Protein AF-A0A151H500-F1 (afdb_monomer_lite)

Organism: NCBI:txid1130821

Secondary structure (DSSP, 8-state):
-EEETTEEEEEEEEEE-TTT--EEEEEE-TT--S-TT-HHHHHHTTSEEEEEHHHHHHHHTTS-EEE--PPPPEETTEE--

InterPro domains:
  IPR012462 UFSP1/2/DUB, catalytic domain [PF07910] (1-66)

Sequence (81 aa):
MMGVGDYAYTMVGISVDSETGEAAFLIVDPHYAGDDGDIDKILDKNWIGWKKTNFFEKTAGTKFINLALPQICTEGGDLFV

Foldseek 3Di:
DKDQAPADWDWDDKDADPPPRWIKTFIQGPPDPDDPVPVVCCVVVPNTGIDGPVVSCVRNPPHDMDDDDDDFDDDPNDGPD

Structure (mmCIF, N/CA/C/O backbone):
data_AF-A0A151H500-F1
#
_entry.id   AF-A0A151H500-F1
#
loop_
_atom_site.group_PDB
_atom_site.id
_atom_site.type_symbol
_atom_site.label_atom_id
_atom_site.label_alt_id
_atom_site.label_comp_id
_atom_site.label_asym_id
_atom_site.label_entity_id
_atom_site.label_seq_id
_atom_site.pdbx_PDB_ins_code
_atom_site.Cartn_x
_atom_site.Cartn_y
_atom_site.Cartn_z
_atom_site.occupancy
_atom_site.B_iso_or_equiv
_atom_site.auth_seq_id
_atom_site.auth_comp_id
_atom_site.auth_asym_id
_atom_site.auth_atom_id
_atom_site.pdbx_PDB_model_num
AT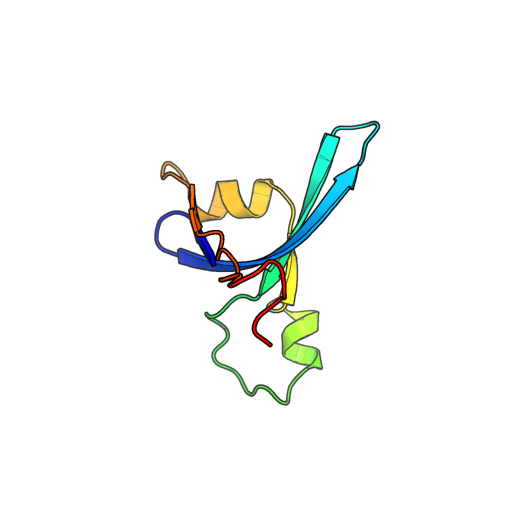OM 1 N N . MET A 1 1 ? -3.792 6.300 -6.227 1.00 93.38 1 MET A N 1
ATOM 2 C CA . MET A 1 1 ? -2.608 6.742 -5.448 1.00 93.38 1 MET A CA 1
ATOM 3 C C . MET A 1 1 ? -3.066 7.182 -4.066 1.00 93.38 1 MET A C 1
ATOM 5 O O . MET A 1 1 ? -4.165 7.714 -3.954 1.00 93.38 1 MET A O 1
ATOM 9 N N . MET A 1 2 ? -2.264 6.950 -3.031 1.00 97.44 2 MET A N 1
ATOM 10 C CA . MET A 1 2 ? -2.576 7.287 -1.643 1.00 97.44 2 MET A CA 1
ATOM 11 C C . MET A 1 2 ? -1.471 8.179 -1.070 1.00 97.44 2 MET A C 1
ATOM 13 O O . MET A 1 2 ? -0.310 7.779 -1.058 1.00 97.44 2 MET A O 1
ATOM 17 N N . GLY A 1 3 ? -1.832 9.368 -0.589 1.00 97.88 3 GLY A N 1
ATOM 18 C CA . GLY A 1 3 ? -0.952 10.207 0.227 1.00 97.88 3 GLY A CA 1
ATOM 19 C C . GLY A 1 3 ? -1.183 9.906 1.704 1.00 97.88 3 GLY A C 1
ATOM 20 O O . GLY A 1 3 ? -2.320 10.002 2.160 1.00 97.88 3 GLY A O 1
ATOM 21 N N . VAL A 1 4 ? -0.132 9.528 2.432 1.00 97.56 4 VAL A N 1
ATOM 22 C CA . VAL A 1 4 ? -0.159 9.112 3.843 1.00 97.56 4 VAL A CA 1
ATOM 23 C C . VAL A 1 4 ? 0.834 9.970 4.622 1.00 97.56 4 VAL A C 1
ATOM 25 O O . VAL A 1 4 ? 2.019 9.645 4.708 1.00 97.56 4 VAL A O 1
ATOM 28 N N . GLY A 1 5 ? 0.367 11.095 5.167 1.00 96.56 5 GLY A N 1
ATOM 29 C CA . GLY A 1 5 ? 1.255 12.077 5.786 1.00 96.56 5 GLY A CA 1
ATOM 30 C C . GLY A 1 5 ? 2.276 12.626 4.785 1.00 96.56 5 GLY A C 1
ATOM 31 O O . GLY A 1 5 ? 1.893 13.281 3.820 1.00 96.56 5 GLY A O 1
ATOM 32 N N . ASP A 1 6 ? 3.559 12.354 5.022 1.00 96.81 6 ASP A N 1
ATOM 33 C CA . ASP A 1 6 ? 4.669 12.815 4.173 1.00 96.81 6 ASP A CA 1
ATOM 34 C C . ASP A 1 6 ? 5.071 11.796 3.086 1.00 96.81 6 ASP A C 1
ATOM 36 O O . ASP A 1 6 ? 5.946 12.075 2.268 1.00 96.81 6 ASP A O 1
ATOM 40 N N . TYR A 1 7 ? 4.435 10.619 3.065 1.00 97.62 7 TYR A N 1
ATOM 41 C CA . TYR A 1 7 ? 4.733 9.531 2.134 1.00 97.62 7 TYR A CA 1
ATOM 42 C C . TYR A 1 7 ? 3.624 9.346 1.102 1.00 97.62 7 TYR A C 1
ATOM 44 O O . TYR A 1 7 ? 2.454 9.650 1.350 1.00 97.62 7 TYR A O 1
ATOM 52 N N . ALA A 1 8 ? 3.977 8.780 -0.050 1.00 97.62 8 ALA A N 1
ATOM 53 C CA . ALA A 1 8 ? 3.014 8.377 -1.063 1.00 97.62 8 ALA A CA 1
ATOM 54 C C . ALA A 1 8 ? 3.165 6.894 -1.410 1.00 97.62 8 ALA A C 1
ATOM 56 O O . ALA A 1 8 ? 4.272 6.378 -1.519 1.00 97.62 8 ALA A O 1
ATOM 57 N N . TYR A 1 9 ? 2.034 6.223 -1.603 1.00 98.06 9 TYR A N 1
ATOM 58 C CA . TYR A 1 9 ? 1.949 4.802 -1.924 1.00 98.06 9 TYR A CA 1
ATOM 59 C C . TYR A 1 9 ? 0.958 4.565 -3.063 1.00 98.06 9 TYR A C 1
ATOM 61 O O . TYR A 1 9 ? 0.040 5.362 -3.301 1.00 98.06 9 TYR A O 1
ATOM 69 N N . THR A 1 10 ? 1.080 3.420 -3.729 1.00 97.94 10 THR A N 1
ATOM 70 C CA . THR A 1 10 ? 0.081 2.962 -4.696 1.00 97.94 10 THR A CA 1
ATOM 71 C C . THR A 1 10 ? -0.689 1.790 -4.106 1.00 97.94 10 THR A C 1
ATOM 73 O O . THR A 1 10 ? -0.142 0.716 -3.893 1.00 97.94 10 THR A O 1
ATOM 76 N N . MET A 1 11 ? -1.976 1.997 -3.830 1.00 97.38 11 MET A N 1
ATOM 77 C CA . MET A 1 11 ? -2.890 0.918 -3.464 1.00 97.38 11 MET A CA 1
ATOM 78 C C . MET A 1 11 ? -3.457 0.287 -4.729 1.00 97.38 11 MET A C 1
ATOM 80 O O . MET A 1 11 ? -4.002 1.000 -5.571 1.00 97.38 11 MET A O 1
ATOM 84 N N . VAL A 1 12 ? -3.339 -1.033 -4.836 1.00 97.25 12 VAL A N 1
ATOM 85 C CA . VAL A 1 12 ? -3.805 -1.804 -6.001 1.00 97.25 12 VAL A CA 1
ATOM 86 C C . VAL A 1 12 ? -4.934 -2.778 -5.660 1.00 97.25 12 VAL A C 1
ATOM 88 O O . VAL A 1 12 ? -5.556 -3.330 -6.559 1.00 97.25 12 VAL A O 1
ATOM 91 N N . GLY A 1 13 ? -5.233 -2.978 -4.374 1.00 96.81 13 GLY A N 1
ATOM 92 C CA . GLY A 1 13 ? -6.328 -3.841 -3.943 1.00 96.81 13 GLY A CA 1
ATOM 93 C C . GLY A 1 13 ? -6.698 -3.649 -2.477 1.00 96.81 13 GLY A C 1
ATOM 94 O O . GLY A 1 13 ? -5.891 -3.182 -1.671 1.00 96.81 13 GLY A O 1
ATOM 95 N N . ILE A 1 14 ? -7.929 -4.029 -2.143 1.00 97.12 14 ILE A N 1
ATOM 96 C CA . ILE A 1 14 ? -8.474 -4.031 -0.785 1.00 97.12 14 ILE A CA 1
ATOM 97 C C . ILE A 1 14 ? -9.147 -5.386 -0.573 1.00 97.12 14 ILE A C 1
ATOM 99 O O . ILE A 1 14 ? -9.873 -5.858 -1.445 1.00 97.12 14 ILE A O 1
ATOM 103 N N . SER A 1 15 ? -8.904 -6.000 0.578 1.00 97.62 15 SER A N 1
ATOM 104 C CA . SER A 1 15 ? -9.648 -7.153 1.073 1.00 97.62 15 SER A CA 1
ATOM 105 C C . SER A 1 15 ? -10.350 -6.733 2.354 1.00 97.62 15 SER A C 1
ATOM 107 O O . SER A 1 15 ? -9.701 -6.180 3.242 1.00 97.62 15 SER A O 1
ATOM 109 N N . VAL A 1 16 ? -11.660 -6.953 2.430 1.00 97.38 16 VAL A N 1
ATOM 110 C CA . VAL A 1 16 ? -12.472 -6.630 3.605 1.00 97.38 16 VAL A CA 1
ATOM 111 C C . VAL A 1 16 ? -13.190 -7.892 4.038 1.00 97.38 16 VA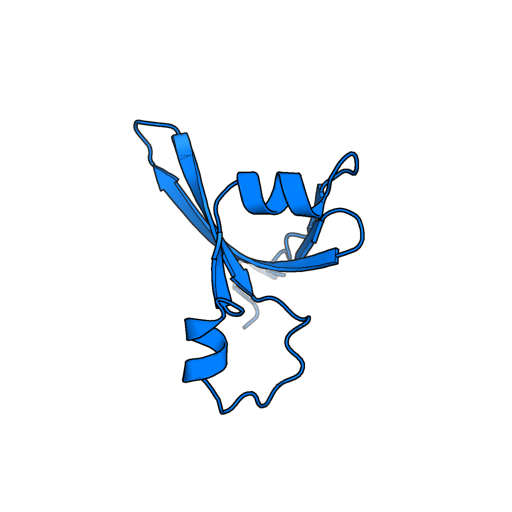L A C 1
ATOM 113 O O . VAL A 1 16 ? -13.905 -8.506 3.247 1.00 97.38 16 VAL A O 1
ATOM 116 N N . ASP A 1 17 ? -12.994 -8.267 5.292 1.00 96.56 17 ASP A N 1
ATOM 117 C CA . ASP A 1 17 ? -13.747 -9.337 5.920 1.00 96.56 17 ASP A CA 1
ATOM 118 C C . ASP A 1 17 ? -15.161 -8.834 6.249 1.00 96.56 17 ASP A C 1
ATOM 120 O O . ASP A 1 17 ? -15.337 -7.848 6.966 1.00 96.56 17 ASP A O 1
ATOM 124 N N . SER A 1 18 ? -16.183 -9.481 5.686 1.00 96.56 18 SER A N 1
ATOM 125 C CA . SER A 1 18 ? -17.574 -9.028 5.795 1.00 96.56 18 SER A CA 1
ATOM 126 C C . SER A 1 18 ? -18.201 -9.244 7.172 1.00 96.56 18 SER A C 1
ATOM 128 O O . SER A 1 18 ? -19.227 -8.633 7.462 1.00 96.56 18 SER A O 1
ATOM 130 N N . GLU A 1 19 ? -17.631 -10.120 8.001 1.00 97.62 19 GLU A N 1
ATOM 131 C CA . GLU A 1 19 ? -18.168 -10.441 9.328 1.00 97.62 19 GLU A CA 1
ATOM 132 C C . GLU A 1 19 ? -17.556 -9.542 10.406 1.00 97.62 19 GLU A C 1
ATOM 134 O O . GLU A 1 19 ? -18.261 -9.016 11.267 1.00 97.62 19 GLU A O 1
ATOM 139 N N . THR A 1 20 ? -16.240 -9.343 10.347 1.00 96.94 20 THR A N 1
ATOM 140 C CA . THR A 1 20 ? -15.460 -8.592 11.342 1.00 96.94 20 THR A CA 1
ATOM 141 C C . THR A 1 20 ? -15.242 -7.130 10.961 1.00 96.94 20 THR A C 1
ATOM 143 O O . THR A 1 20 ? -14.990 -6.298 11.832 1.00 96.94 20 THR A O 1
ATOM 146 N N . GLY A 1 21 ? -15.309 -6.805 9.667 1.00 95.38 21 GLY A N 1
ATOM 147 C CA . GLY A 1 21 ? -14.934 -5.497 9.135 1.00 95.38 21 GLY A CA 1
ATOM 148 C C . GLY A 1 21 ? -13.421 -5.257 9.070 1.00 95.38 21 GLY A C 1
ATOM 149 O O . GLY A 1 21 ? -13.003 -4.139 8.761 1.00 95.38 21 GLY A O 1
ATOM 150 N N . GLU A 1 22 ? -12.581 -6.262 9.354 1.00 96.12 22 GLU A N 1
ATOM 151 C CA . GLU A 1 22 ? -11.132 -6.125 9.199 1.00 96.12 22 GLU A CA 1
ATOM 152 C C . GLU A 1 22 ? -10.757 -5.912 7.728 1.00 96.12 22 GLU A C 1
ATOM 154 O O . GLU A 1 22 ? -11.219 -6.624 6.837 1.00 96.12 22 GLU A O 1
ATOM 159 N N . ALA A 1 23 ? -9.866 -4.949 7.479 1.00 96.12 23 ALA A N 1
ATOM 160 C CA . ALA A 1 23 ? -9.381 -4.638 6.141 1.00 96.12 23 ALA A CA 1
ATOM 161 C C . ALA A 1 23 ? -7.869 -4.859 6.006 1.00 96.12 23 ALA A C 1
ATOM 163 O O . ALA A 1 23 ? -7.072 -4.479 6.874 1.00 96.12 23 ALA A O 1
ATOM 164 N N . ALA A 1 24 ? -7.474 -5.422 4.867 1.00 97.38 24 ALA A N 1
ATOM 165 C CA . ALA A 1 24 ? -6.100 -5.486 4.395 1.00 97.38 24 ALA A CA 1
ATOM 166 C C . ALA A 1 24 ? -5.983 -4.780 3.039 1.00 97.38 24 ALA A C 1
ATOM 168 O O . ALA A 1 24 ? -6.885 -4.834 2.206 1.00 97.38 24 ALA A O 1
ATOM 169 N N . PHE A 1 25 ? -4.851 -4.126 2.811 1.00 97.75 25 PHE A N 1
ATOM 170 C CA . PHE A 1 25 ? -4.611 -3.277 1.649 1.00 97.75 25 PHE A CA 1
ATOM 171 C C . PHE A 1 25 ? -3.367 -3.764 0.917 1.00 97.75 25 PHE A C 1
ATOM 173 O O . PHE A 1 25 ? -2.304 -3.879 1.530 1.00 97.75 25 PHE A O 1
ATOM 180 N N . LEU A 1 26 ? -3.487 -4.059 -0.376 1.00 98.25 26 LEU A N 1
ATOM 181 C CA . LEU A 1 26 ? -2.350 -4.434 -1.209 1.00 98.25 26 LEU A CA 1
ATOM 182 C C . LEU A 1 26 ? -1.653 -3.157 -1.677 1.00 98.25 26 LEU A C 1
ATOM 184 O O . LEU A 1 26 ? -2.218 -2.376 -2.451 1.00 98.25 26 LEU A O 1
ATOM 188 N N . ILE A 1 27 ? -0.446 -2.938 -1.162 1.00 98.06 27 ILE A N 1
ATOM 189 C CA . ILE A 1 27 ? 0.335 -1.719 -1.366 1.00 98.06 27 ILE A CA 1
ATOM 190 C C . ILE A 1 27 ? 1.573 -2.025 -2.201 1.00 98.06 27 ILE A C 1
ATOM 192 O O . ILE A 1 27 ? 2.266 -3.007 -1.948 1.00 98.06 27 ILE A O 1
ATOM 196 N N . VAL A 1 28 ? 1.848 -1.140 -3.156 1.00 97.81 28 VAL A N 1
ATOM 197 C CA . VAL A 1 28 ? 3.116 -1.003 -3.871 1.00 97.81 28 VAL A CA 1
ATOM 198 C C . VAL A 1 28 ? 3.814 0.242 -3.325 1.00 97.81 28 VAL A C 1
ATOM 200 O O . VAL A 1 28 ? 3.271 1.352 -3.400 1.00 97.81 28 VAL A O 1
ATOM 203 N N . ASP A 1 29 ? 4.988 0.043 -2.737 1.00 97.25 29 ASP A N 1
ATOM 204 C CA . ASP A 1 29 ? 5.797 1.084 -2.114 1.00 97.25 29 ASP A CA 1
ATOM 205 C C . ASP A 1 29 ? 6.827 1.654 -3.114 1.00 97.25 29 ASP A C 1
ATOM 207 O O . ASP A 1 29 ? 7.797 0.969 -3.451 1.00 97.25 29 ASP A O 1
ATOM 211 N N . PRO A 1 30 ? 6.650 2.903 -3.593 1.00 96.62 30 PRO A N 1
ATOM 212 C CA . PRO A 1 30 ? 7.539 3.511 -4.583 1.00 96.62 30 PRO A CA 1
ATOM 213 C C . PRO A 1 30 ? 8.896 3.937 -4.003 1.00 96.62 30 PRO A C 1
ATOM 215 O O . PRO A 1 30 ? 9.734 4.442 -4.744 1.00 96.62 30 PRO A O 1
ATOM 218 N N . HIS A 1 31 ? 9.129 3.771 -2.697 1.00 96.00 31 HIS A N 1
ATOM 219 C CA . HIS A 1 31 ? 10.411 4.096 -2.070 1.00 96.00 31 HIS A CA 1
ATOM 220 C C . HIS A 1 31 ? 11.434 2.955 -2.185 1.00 96.00 31 HIS A C 1
ATOM 222 O O . HIS A 1 31 ? 12.556 3.088 -1.687 1.00 96.00 31 HIS A O 1
ATOM 228 N N . TYR A 1 32 ? 11.071 1.837 -2.825 1.00 96.69 32 TYR A N 1
ATOM 229 C CA . TYR A 1 32 ? 12.032 0.796 -3.166 1.00 96.69 32 TYR A CA 1
ATOM 230 C C . TYR A 1 32 ? 13.107 1.369 -4.095 1.00 96.69 32 TYR A C 1
ATOM 232 O O . TYR A 1 32 ? 12.819 1.835 -5.191 1.00 96.69 32 TYR A O 1
ATOM 240 N N . ALA A 1 33 ? 14.356 1.330 -3.638 1.00 95.88 33 ALA A N 1
ATOM 241 C CA . ALA A 1 33 ? 15.517 1.830 -4.376 1.00 95.88 33 ALA A CA 1
ATOM 242 C C . ALA A 1 33 ? 16.446 0.700 -4.863 1.00 95.88 33 ALA A C 1
ATOM 244 O O . ALA A 1 33 ? 17.621 0.941 -5.137 1.00 95.88 33 ALA A O 1
ATOM 245 N N . GLY A 1 34 ? 15.968 -0.549 -4.857 1.00 94.50 34 GLY A N 1
ATOM 246 C CA . GLY A 1 34 ? 16.731 -1.696 -5.349 1.00 94.50 34 GLY A CA 1
ATOM 247 C C . GLY A 1 34 ? 16.459 -1.994 -6.823 1.00 94.50 34 GLY A C 1
ATOM 248 O O . GLY A 1 34 ? 15.849 -1.197 -7.522 1.00 94.50 34 GLY A O 1
ATOM 249 N N . ASP A 1 35 ? 16.938 -3.149 -7.279 1.00 96.19 35 ASP A N 1
ATOM 250 C CA . ASP A 1 35 ? 16.728 -3.628 -8.645 1.00 96.19 35 ASP A CA 1
ATOM 251 C C . ASP A 1 35 ? 15.344 -4.280 -8.790 1.00 96.19 35 ASP A C 1
ATOM 253 O O . ASP A 1 35 ? 14.934 -5.055 -7.919 1.00 96.19 35 ASP A O 1
ATOM 257 N N . ASP A 1 36 ? 14.635 -3.976 -9.877 1.00 92.38 36 ASP A N 1
ATOM 258 C CA . ASP A 1 36 ? 13.279 -4.482 -10.134 1.00 92.38 36 ASP A CA 1
ATOM 259 C C . ASP A 1 36 ? 13.247 -5.991 -10.445 1.00 92.38 36 ASP A C 1
ATOM 261 O O . ASP A 1 36 ? 12.208 -6.635 -10.292 1.00 92.38 36 ASP A O 1
ATOM 265 N N . GLY A 1 37 ? 14.374 -6.575 -10.869 1.00 94.69 37 GLY A N 1
ATOM 266 C CA . GLY A 1 37 ? 14.519 -8.012 -11.102 1.00 94.69 37 GLY A CA 1
ATOM 267 C C . GLY A 1 37 ? 14.703 -8.832 -9.822 1.00 94.69 37 GLY A C 1
ATOM 268 O O . GLY A 1 37 ? 14.529 -10.051 -9.855 1.00 94.69 37 GLY A O 1
ATOM 269 N N . ASP A 1 38 ? 15.010 -8.192 -8.689 1.00 95.94 38 ASP A N 1
ATOM 270 C CA . ASP A 1 38 ? 15.159 -8.838 -7.379 1.00 95.94 38 ASP A CA 1
ATOM 271 C C . ASP A 1 38 ? 13.791 -9.014 -6.695 1.00 95.94 38 ASP A C 1
ATOM 273 O O . ASP A 1 38 ? 13.463 -8.391 -5.680 1.00 95.94 38 ASP A O 1
ATOM 277 N N . ILE A 1 39 ? 12.958 -9.860 -7.309 1.00 96.12 39 ILE A N 1
ATOM 278 C CA . ILE A 1 39 ? 11.591 -10.151 -6.856 1.00 96.12 39 ILE A CA 1
ATOM 279 C C . ILE A 1 39 ? 11.596 -10.682 -5.419 1.00 96.12 39 ILE A C 1
ATOM 281 O O . ILE A 1 39 ? 10.742 -10.290 -4.622 1.00 96.12 39 ILE A O 1
ATOM 285 N N . ASP A 1 40 ? 12.572 -11.520 -5.067 1.00 96.25 40 ASP A N 1
ATOM 286 C CA . ASP A 1 40 ? 12.691 -12.093 -3.726 1.00 96.25 40 ASP A CA 1
ATOM 287 C C . ASP A 1 40 ? 12.839 -10.985 -2.685 1.00 96.25 40 ASP A C 1
ATOM 289 O O . ASP A 1 40 ? 12.068 -10.919 -1.730 1.00 96.25 40 ASP A O 1
ATOM 293 N N . LYS A 1 41 ? 13.739 -10.021 -2.905 1.00 95.94 41 LYS A N 1
ATOM 294 C CA . LYS A 1 41 ? 13.882 -8.873 -2.005 1.00 95.94 41 LYS A CA 1
ATOM 295 C C . LYS A 1 41 ? 12.631 -8.000 -1.956 1.00 95.94 41 LYS A C 1
ATOM 297 O O . LYS A 1 41 ? 12.289 -7.513 -0.873 1.00 95.94 41 LYS A O 1
ATOM 302 N N . ILE A 1 42 ? 11.963 -7.777 -3.090 1.00 97.19 42 ILE A N 1
ATOM 303 C CA . ILE A 1 42 ? 10.714 -7.001 -3.158 1.00 97.19 42 ILE A CA 1
ATOM 304 C C . ILE A 1 42 ? 9.645 -7.634 -2.257 1.00 97.19 42 ILE A C 1
ATOM 306 O O . ILE A 1 42 ? 9.018 -6.932 -1.456 1.00 97.19 42 ILE A O 1
ATOM 310 N N . LEU A 1 43 ? 9.471 -8.953 -2.345 1.00 95.62 43 LEU A N 1
ATOM 311 C CA . LEU A 1 43 ? 8.454 -9.695 -1.600 1.00 95.62 43 LEU A CA 1
ATOM 312 C C . LEU A 1 43 ? 8.855 -9.932 -0.136 1.00 95.62 43 LEU A C 1
ATOM 314 O O . LEU A 1 43 ? 8.069 -9.632 0.763 1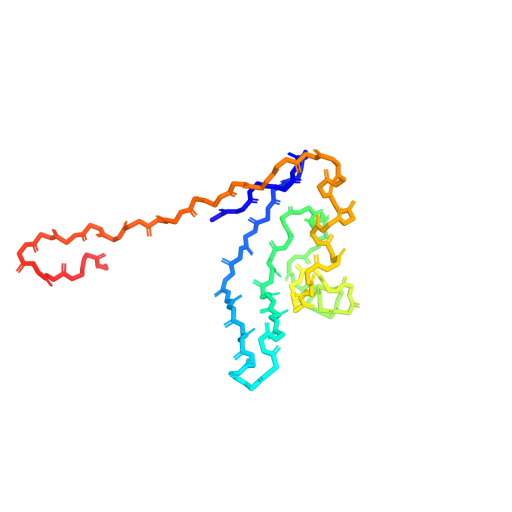.00 95.62 43 LEU A O 1
ATOM 318 N N . ASP A 1 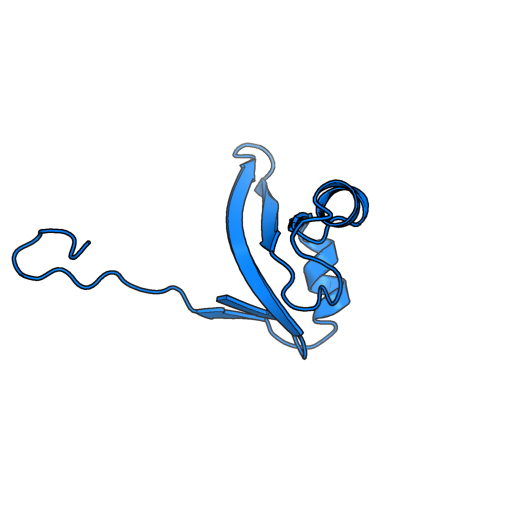44 ? 10.090 -10.362 0.131 1.00 96.00 44 ASP A N 1
ATOM 319 C CA . ASP A 1 44 ? 10.597 -10.657 1.481 1.00 96.00 44 ASP A CA 1
ATOM 320 C C . ASP A 1 44 ? 10.634 -9.417 2.375 1.00 96.00 44 ASP A C 1
ATOM 322 O O . ASP A 1 44 ? 10.413 -9.485 3.588 1.00 96.00 44 ASP A O 1
ATOM 326 N N . LYS A 1 45 ? 10.921 -8.251 1.786 1.00 95.31 45 LYS A N 1
ATOM 327 C CA . LYS A 1 45 ? 10.870 -6.961 2.487 1.00 95.31 45 LYS A CA 1
ATOM 328 C C . LYS A 1 45 ? 9.511 -6.279 2.382 1.00 95.31 45 LYS A C 1
ATOM 330 O O . LYS A 1 45 ? 9.333 -5.209 2.963 1.00 95.31 45 LYS A O 1
ATOM 335 N N . ASN A 1 46 ? 8.539 -6.921 1.735 1.00 95.00 46 ASN A N 1
ATOM 336 C CA . ASN A 1 46 ? 7.153 -6.480 1.666 1.00 95.00 46 ASN A CA 1
ATOM 337 C C . ASN A 1 46 ? 7.020 -5.064 1.057 1.00 95.00 46 ASN A C 1
ATOM 339 O O . ASN A 1 46 ? 6.220 -4.255 1.538 1.00 95.00 46 ASN A O 1
ATOM 343 N N . TRP A 1 47 ? 7.829 -4.763 0.029 1.00 97.00 47 TRP A N 1
ATOM 344 C CA . TRP A 1 47 ? 7.718 -3.554 -0.806 1.00 97.00 47 TRP A CA 1
ATOM 345 C C . TRP A 1 47 ? 6.473 -3.611 -1.694 1.00 97.00 47 TRP A C 1
ATOM 347 O O . TRP A 1 47 ? 5.840 -2.590 -1.955 1.00 97.00 47 TRP A O 1
ATOM 357 N N . ILE A 1 48 ? 6.086 -4.824 -2.095 1.00 97.31 48 ILE A N 1
ATOM 358 C CA . ILE A 1 48 ? 4.765 -5.130 -2.637 1.00 97.31 48 ILE A CA 1
ATOM 359 C C . ILE A 1 48 ? 4.121 -6.163 -1.721 1.00 97.31 48 ILE A C 1
ATOM 361 O O . ILE A 1 48 ? 4.614 -7.283 -1.604 1.00 97.31 48 ILE A O 1
ATOM 365 N N . GLY A 1 49 ? 3.016 -5.802 -1.073 1.00 97.19 49 GLY A N 1
ATOM 366 C CA . GLY A 1 49 ? 2.268 -6.766 -0.273 1.00 97.19 49 GLY A CA 1
ATOM 367 C C . GLY A 1 49 ? 1.204 -6.170 0.636 1.00 97.19 49 GLY A C 1
ATOM 368 O O . GLY A 1 49 ? 0.915 -4.970 0.623 1.00 97.19 49 GLY A O 1
ATOM 369 N N . TR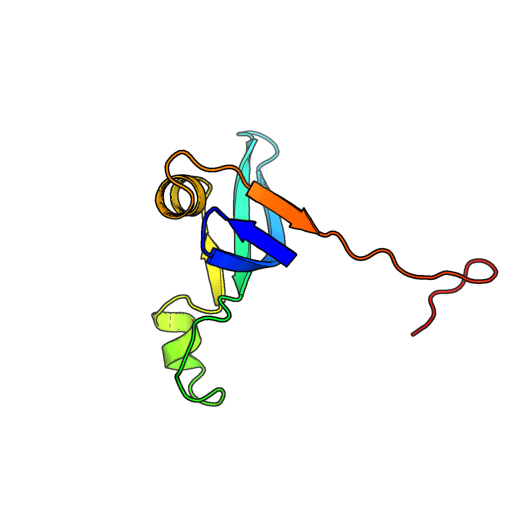P A 1 50 ? 0.565 -7.056 1.399 1.00 97.62 50 TRP A N 1
ATOM 370 C CA . TRP A 1 50 ? -0.601 -6.733 2.214 1.00 97.62 50 TRP A CA 1
ATOM 371 C C . TRP A 1 50 ? -0.216 -6.000 3.502 1.00 97.62 50 TRP A C 1
ATOM 373 O O . TRP A 1 50 ? 0.643 -6.446 4.269 1.00 97.62 50 TRP A O 1
ATOM 383 N N . LYS A 1 51 ? -0.892 -4.879 3.760 1.00 97.19 51 LYS A N 1
ATOM 384 C CA . LYS A 1 51 ? -0.749 -4.043 4.958 1.00 97.19 51 LYS A CA 1
ATOM 385 C C . LYS A 1 51 ? -2.088 -3.944 5.688 1.00 97.19 51 LYS A C 1
ATOM 387 O O . LYS A 1 51 ? -3.135 -3.876 5.053 1.00 97.19 51 LYS A O 1
ATOM 392 N N . LYS A 1 52 ? -2.056 -3.914 7.022 1.00 96.69 52 LYS A N 1
ATOM 393 C CA . LYS A 1 52 ? -3.231 -3.632 7.870 1.00 96.69 52 LYS A CA 1
ATOM 394 C C . LYS A 1 52 ? -3.321 -2.136 8.195 1.00 96.69 52 LYS A C 1
ATOM 396 O O . LYS A 1 52 ? -2.343 -1.414 8.020 1.00 96.69 52 LYS A O 1
ATOM 401 N N . THR A 1 53 ? -4.453 -1.686 8.733 1.00 94.81 53 THR A N 1
ATOM 402 C CA . THR A 1 53 ? -4.711 -0.282 9.132 1.00 94.81 53 THR A CA 1
ATOM 403 C C . THR A 1 53 ? -3.595 0.342 9.981 1.00 94.81 53 THR A C 1
ATOM 405 O O . THR A 1 53 ? -3.140 1.442 9.679 1.00 94.81 53 THR A O 1
ATOM 408 N N . ASN A 1 54 ? -3.060 -0.405 10.953 1.00 96.19 54 ASN A N 1
ATOM 409 C CA . ASN A 1 54 ? -1.962 0.021 11.835 1.00 96.19 54 ASN A CA 1
ATOM 410 C C . ASN A 1 54 ? -0.690 0.467 11.077 1.00 96.19 54 ASN A C 1
ATOM 412 O O . ASN A 1 54 ? 0.089 1.274 11.576 1.00 96.19 54 ASN A O 1
ATOM 416 N N . PHE A 1 55 ? -0.451 -0.042 9.861 1.0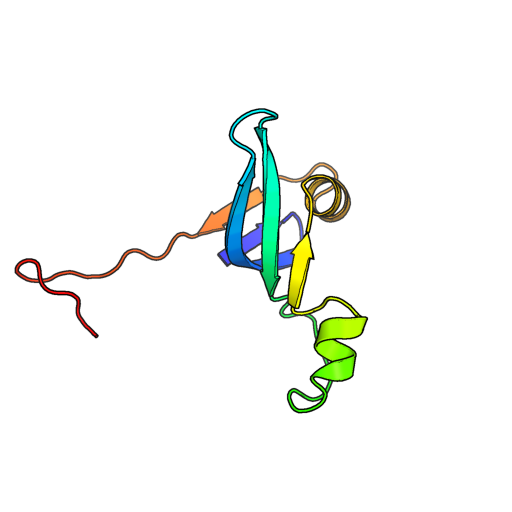0 96.56 55 PHE A N 1
ATOM 417 C CA . PHE A 1 55 ? 0.649 0.452 9.028 1.00 96.56 55 PHE A CA 1
ATOM 418 C C . PHE A 1 55 ? 0.456 1.937 8.695 1.00 96.56 55 PHE A C 1
ATOM 420 O O . PHE A 1 55 ? 1.366 2.733 8.899 1.00 96.56 55 PHE A O 1
ATOM 427 N N . PHE A 1 56 ? -0.741 2.324 8.250 1.00 95.69 56 PHE A N 1
ATOM 428 C CA . PHE A 1 56 ? -1.036 3.700 7.854 1.00 95.69 56 PHE A CA 1
ATOM 429 C C . PHE A 1 56 ? -1.136 4.643 9.051 1.00 95.69 56 PHE A C 1
ATOM 431 O O . PHE A 1 56 ? -0.688 5.779 8.947 1.00 95.69 56 PHE A O 1
ATOM 438 N N . GLU A 1 57 ? -1.653 4.173 10.189 1.00 94.56 57 GLU A N 1
ATOM 439 C CA . GLU A 1 57 ? -1.681 4.944 11.442 1.00 94.56 57 GLU A CA 1
ATOM 440 C C . GLU A 1 57 ? -0.267 5.341 11.881 1.00 94.56 57 GLU A C 1
ATOM 442 O O . GLU A 1 57 ? -0.006 6.500 12.204 1.00 94.56 57 GLU A O 1
ATOM 447 N N . LYS A 1 58 ? 0.678 4.394 11.821 1.00 96.50 58 LYS A N 1
ATOM 448 C CA . LYS A 1 58 ? 2.087 4.652 12.142 1.00 96.50 58 LYS A CA 1
ATOM 449 C C . LYS A 1 58 ? 2.751 5.586 11.137 1.00 96.50 58 LYS A C 1
ATOM 451 O O . LYS A 1 58 ? 3.494 6.471 11.548 1.00 96.50 58 LYS A O 1
ATOM 456 N N . THR A 1 59 ? 2.496 5.395 9.844 1.00 96.00 59 THR A N 1
ATOM 457 C CA . THR A 1 59 ? 3.127 6.191 8.782 1.00 96.00 59 THR A CA 1
ATOM 458 C C . THR A 1 59 ? 2.585 7.621 8.717 1.00 96.00 59 THR A C 1
ATOM 460 O O . THR A 1 59 ? 3.357 8.559 8.541 1.00 96.00 59 THR A O 1
ATOM 463 N N . ALA A 1 60 ? 1.273 7.815 8.882 1.00 96.88 60 ALA A N 1
ATOM 464 C CA . ALA A 1 60 ? 0.655 9.141 8.867 1.00 96.88 60 ALA A CA 1
ATOM 465 C C . ALA A 1 60 ? 0.892 9.913 10.175 1.00 96.88 60 ALA A C 1
ATOM 467 O O . ALA A 1 60 ? 0.961 11.146 10.165 1.00 96.88 60 ALA A O 1
ATOM 468 N N . GLY A 1 61 ? 0.997 9.210 11.308 1.00 95.81 61 GLY A N 1
ATOM 469 C CA . GLY A 1 61 ? 1.056 9.830 12.626 1.00 95.81 61 GLY A CA 1
ATOM 470 C C . GLY A 1 61 ? -0.212 10.641 12.906 1.00 95.81 61 GLY A C 1
ATOM 471 O O . GLY A 1 61 ? -1.312 10.101 12.933 1.00 95.81 61 GLY A O 1
ATOM 472 N N . THR A 1 62 ? -0.068 11.952 13.107 1.00 96.06 62 THR A N 1
ATOM 473 C CA . THR A 1 62 ? -1.192 12.881 13.344 1.00 96.06 62 THR A CA 1
ATOM 474 C C . THR A 1 62 ? -1.740 13.529 12.068 1.00 96.06 62 THR A C 1
ATOM 476 O O . THR A 1 62 ? -2.613 14.396 12.141 1.00 96.06 62 THR A O 1
ATOM 479 N N . LYS A 1 63 ? -1.206 13.163 10.898 1.00 97.12 63 LYS A N 1
ATOM 480 C CA . LYS A 1 63 ? -1.565 13.751 9.602 1.00 97.12 63 LYS A CA 1
ATOM 481 C C . LYS A 1 63 ? -2.734 12.996 8.963 1.00 97.12 63 LYS A C 1
ATOM 483 O O . LYS A 1 63 ? -3.091 11.897 9.376 1.00 97.12 63 LYS A O 1
ATOM 488 N N . PHE A 1 64 ? -3.330 13.595 7.936 1.00 96.19 64 PHE A N 1
ATOM 489 C CA . PHE A 1 64 ? -4.439 12.995 7.194 1.00 96.19 64 PHE A CA 1
ATOM 490 C C . PHE A 1 64 ? -3.952 12.097 6.044 1.00 96.19 64 PHE A C 1
ATOM 492 O O . PHE A 1 64 ? -2.782 12.124 5.651 1.00 96.19 64 PHE A O 1
ATOM 499 N N . ILE A 1 65 ? -4.884 11.315 5.495 1.00 97.12 65 ILE A N 1
ATOM 500 C CA . ILE A 1 65 ? -4.682 10.456 4.326 1.00 97.12 65 ILE A CA 1
ATOM 501 C C . ILE A 1 65 ? -5.612 10.925 3.207 1.00 97.12 65 ILE A C 1
ATOM 503 O O . ILE A 1 65 ? -6.809 11.086 3.433 1.00 97.12 65 ILE A O 1
ATOM 507 N N . ASN A 1 66 ? -5.073 11.090 1.999 1.00 97.75 66 ASN A N 1
ATOM 508 C CA . ASN A 1 66 ? -5.843 11.408 0.797 1.00 97.75 66 ASN A CA 1
ATOM 509 C C . ASN A 1 66 ? -5.764 10.267 -0.218 1.00 97.75 66 ASN A C 1
ATOM 511 O O . ASN A 1 66 ? -4.697 9.686 -0.431 1.00 97.75 66 ASN A O 1
ATOM 515 N N . LEU A 1 67 ? -6.878 9.999 -0.902 1.00 97.50 67 LEU A N 1
ATOM 516 C CA . LEU A 1 67 ? -6.956 9.023 -1.987 1.00 97.50 67 LEU A CA 1
ATOM 517 C C . LEU A 1 67 ? -7.249 9.724 -3.308 1.00 97.50 67 LEU A C 1
ATOM 519 O O . LEU A 1 67 ? -8.272 10.385 -3.458 1.00 97.50 67 LEU A O 1
ATOM 523 N N . ALA A 1 68 ? -6.367 9.526 -4.280 1.00 97.25 68 ALA A N 1
ATOM 524 C CA . ALA A 1 68 ? -6.640 9.834 -5.674 1.00 97.25 68 ALA A CA 1
ATOM 525 C C . ALA A 1 68 ? -7.109 8.551 -6.370 1.00 97.25 68 ALA A C 1
ATOM 527 O O . ALA A 1 68 ? -6.338 7.587 -6.470 1.00 97.25 68 ALA A O 1
ATOM 528 N N . LEU A 1 69 ? -8.363 8.556 -6.832 1.00 96.12 69 LEU A N 1
ATOM 529 C CA . LEU A 1 69 ? -9.030 7.451 -7.524 1.00 96.12 69 LEU A CA 1
ATOM 530 C C . LEU A 1 69 ? -9.184 7.804 -9.012 1.00 96.12 69 LEU A C 1
ATOM 532 O O . LEU A 1 69 ? -10.121 8.530 -9.361 1.00 96.12 69 LEU A O 1
ATOM 536 N N . PRO A 1 70 ? -8.274 7.338 -9.888 1.00 92.25 70 PRO A N 1
ATOM 537 C CA . PRO A 1 70 ? -8.374 7.590 -11.319 1.00 92.25 70 PRO A CA 1
ATOM 538 C C . PRO A 1 70 ? -9.729 7.122 -11.850 1.00 92.25 70 PRO A C 1
ATOM 540 O O . PRO A 1 70 ? -10.156 6.004 -11.563 1.00 92.25 70 PRO A O 1
ATOM 543 N N . GLN A 1 71 ? -10.407 7.994 -12.589 1.00 88.56 71 GLN A N 1
ATOM 544 C CA . GLN A 1 71 ? -11.633 7.651 -13.301 1.00 88.56 71 GLN A CA 1
ATOM 545 C C . GLN A 1 71 ? -11.269 7.269 -14.726 1.00 88.56 71 GLN A C 1
ATOM 547 O O . GLN A 1 71 ? -10.360 7.855 -15.316 1.00 88.56 71 GLN A O 1
ATOM 552 N N . ILE A 1 72 ? -11.977 6.291 -15.276 1.00 86.00 72 ILE A N 1
ATOM 553 C CA . ILE A 1 72 ? -11.771 5.898 -16.662 1.00 86.00 72 ILE A CA 1
ATOM 554 C C . ILE A 1 72 ? -12.594 6.833 -17.544 1.00 86.00 72 ILE A C 1
ATOM 556 O O . ILE A 1 72 ? -13.785 7.032 -17.296 1.00 86.00 72 ILE A O 1
ATOM 560 N N . CYS A 1 73 ? -11.964 7.425 -18.558 1.00 79.56 73 CYS A N 1
ATOM 561 C CA . CYS A 1 73 ? -12.690 8.166 -19.579 1.00 79.56 73 CYS A CA 1
ATOM 562 C C . CYS A 1 73 ? -13.491 7.172 -20.424 1.00 79.56 73 CYS A C 1
ATOM 564 O O . CYS A 1 73 ? -12.926 6.238 -20.991 1.00 79.56 73 CYS A O 1
ATOM 566 N N . THR A 1 74 ? -14.802 7.377 -20.502 1.00 74.88 74 THR A N 1
ATOM 567 C CA . THR A 1 74 ? -15.680 6.644 -21.416 1.00 74.88 74 THR A CA 1
ATOM 568 C C . THR A 1 74 ? -16.272 7.650 -22.396 1.00 74.88 74 THR A C 1
ATOM 570 O O . THR A 1 74 ? -16.826 8.669 -21.983 1.00 74.88 74 THR A O 1
ATOM 573 N N . GLU A 1 75 ? -16.139 7.398 -23.697 1.00 65.75 75 GLU A N 1
ATOM 574 C CA . GLU A 1 75 ? -16.896 8.108 -24.733 1.00 65.75 75 GLU A CA 1
ATOM 575 C C . GLU A 1 75 ? -17.868 7.087 -25.329 1.00 65.75 75 GLU A C 1
ATOM 577 O O . GLU A 1 75 ? -17.464 5.994 -25.715 1.00 65.75 75 GLU A O 1
ATOM 582 N N . GLY A 1 76 ? -19.171 7.376 -25.315 1.00 69.06 76 GLY A N 1
ATOM 583 C CA . GLY A 1 76 ? -20.188 6.453 -25.840 1.00 69.06 76 GLY A CA 1
ATOM 584 C C . GLY A 1 76 ? -20.461 5.185 -25.011 1.00 69.06 76 GLY A C 1
ATOM 585 O O . GLY A 1 76 ? -21.298 4.388 -25.417 1.00 69.06 76 GLY A O 1
ATOM 586 N N . GLY A 1 77 ? -19.830 5.018 -23.843 1.00 66.56 77 GLY A N 1
ATOM 587 C CA . GLY A 1 77 ? -20.034 3.865 -22.953 1.00 66.56 77 GLY A CA 1
ATOM 588 C C . GLY A 1 77 ? -18.983 2.759 -23.078 1.00 66.56 77 GLY A C 1
ATOM 589 O O . GLY A 1 77 ? -19.005 1.836 -22.267 1.00 66.56 77 GLY A O 1
ATOM 590 N N . ASP A 1 78 ? -18.038 2.885 -24.012 1.00 66.88 78 ASP A N 1
ATOM 591 C CA . ASP A 1 78 ? -16.926 1.949 -24.150 1.00 66.88 78 ASP A CA 1
ATOM 592 C C . ASP A 1 78 ? -15.682 2.437 -23.395 1.00 66.88 78 ASP A C 1
ATOM 594 O O . ASP A 1 78 ? -15.391 3.635 -23.292 1.00 66.88 78 ASP A O 1
ATOM 598 N N . LEU A 1 79 ? -14.956 1.472 -22.829 1.00 62.91 79 LEU A N 1
ATOM 599 C CA . LEU A 1 79 ? -13.681 1.684 -22.159 1.00 62.91 79 LEU A CA 1
ATOM 600 C C . LEU A 1 79 ? -12.634 2.080 -23.207 1.00 62.91 79 LEU A C 1
ATOM 602 O O . LEU A 1 79 ? -12.325 1.275 -24.083 1.00 62.91 79 LEU A O 1
ATOM 606 N N . PHE A 1 80 ? -12.063 3.282 -23.113 1.00 57.62 80 PHE A N 1
ATOM 607 C CA . PHE A 1 80 ? -10.844 3.600 -23.859 1.00 57.62 80 PHE A CA 1
ATOM 608 C C . PHE A 1 80 ? -9.688 2.787 -23.262 1.00 57.62 80 PHE A C 1
ATOM 610 O O . PHE A 1 80 ? -9.162 3.142 -22.205 1.00 57.62 80 PHE A O 1
ATOM 617 N N . VAL A 1 81 ? -9.335 1.679 -23.915 1.00 57.59 81 VAL A N 1
ATOM 618 C CA . VAL A 1 81 ? -8.117 0.886 -23.671 1.00 57.59 81 VAL A CA 1
ATOM 619 C C . VAL A 1 81 ? -7.188 0.972 -24.866 1.00 57.59 81 VAL A C 1
ATOM 621 O O . VAL A 1 81 ? -7.691 0.888 -26.008 1.00 57.59 81 VAL A O 1
#

Radius of gyration: 15.5 Å; chains: 1; bounding box: 37×26×39 Å

pLDDT: mean 92.98, std 9.72, range [57.59, 98.25]